Protein AF-A0A356WVE9-F1 (afdb_monomer_lite)

Radius of gyration: 11.5 Å; chains: 1; bounding box: 30×26×27 Å

pLDDT: mean 84.08, std 15.55, range [42.47, 95.81]

Secondary structure (DSSP, 8-state):
-------S-TTT-PSSEE-TTS--EE---S--TTHHHHHHHHTTT----S--GGGHHHHHHHHHGGGGG-

Structure (mmCIF, N/CA/C/O backbone):
data_AF-A0A356WVE9-F1
#
_entry.id   AF-A0A356WVE9-F1
#
loop_
_atom_site.group_PDB
_atom_site.id
_atom_site.type_symbol
_atom_site.label_atom_id
_atom_site.label_alt_id
_atom_site.label_comp_id
_atom_site.label_asym_id
_atom_site.label_entity_id
_atom_site.label_seq_id
_atom_site.pdbx_PDB_ins_code
_atom_site.Cartn_x
_atom_site.Cartn_y
_atom_site.Cartn_z
_atom_site.occupancy
_atom_site.B_iso_or_equiv
_atom_site.auth_seq_id
_atom_site.auth_comp_id
_atom_site.auth_asym_id
_atom_site.auth_atom_id
_atom_site.pdbx_PDB_model_num
ATOM 1 N N . ALA A 1 1 ? 11.101 -13.886 -4.181 1.00 44.50 1 ALA A N 1
ATOM 2 C CA . ALA A 1 1 ? 11.756 -12.821 -4.967 1.00 44.50 1 ALA A CA 1
ATOM 3 C C . ALA A 1 1 ? 10.713 -12.242 -5.917 1.00 44.50 1 ALA A C 1
ATOM 5 O O . ALA A 1 1 ? 9.962 -13.029 -6.474 1.00 44.50 1 ALA A O 1
ATOM 6 N N . HIS A 1 2 ? 10.594 -10.916 -6.023 1.00 42.94 2 HIS A N 1
ATOM 7 C CA . HIS A 1 2 ? 9.607 -10.245 -6.879 1.00 42.94 2 HIS A CA 1
ATOM 8 C C . HIS A 1 2 ? 10.336 -9.588 -8.056 1.00 42.94 2 HIS A C 1
ATOM 10 O O . HIS A 1 2 ? 11.226 -8.768 -7.834 1.00 42.94 2 HIS A O 1
ATOM 16 N N . GLU A 1 3 ? 9.968 -9.932 -9.288 1.00 42.47 3 GLU A N 1
ATOM 17 C CA . GLU A 1 3 ? 10.498 -9.286 -10.492 1.00 42.47 3 GLU A CA 1
ATOM 18 C C . GLU A 1 3 ? 9.580 -8.129 -10.900 1.00 42.47 3 GLU A C 1
ATOM 20 O O . GLU A 1 3 ? 8.370 -8.298 -11.042 1.00 42.47 3 GLU A O 1
ATOM 25 N N . ARG A 1 4 ? 10.144 -6.921 -11.022 1.00 55.53 4 ARG A N 1
ATOM 26 C CA . ARG A 1 4 ? 9.397 -5.686 -11.296 1.00 55.53 4 ARG A CA 1
ATOM 27 C C . ARG A 1 4 ? 9.869 -5.062 -12.605 1.00 55.53 4 ARG A C 1
ATOM 29 O O . ARG A 1 4 ? 11.052 -4.761 -12.740 1.00 55.53 4 ARG A O 1
ATOM 36 N N . LEU A 1 5 ? 8.932 -4.751 -13.499 1.00 53.62 5 LEU A N 1
ATOM 37 C CA . LEU A 1 5 ? 9.136 -3.749 -14.543 1.00 53.62 5 LEU A CA 1
ATOM 38 C C . LEU A 1 5 ? 8.853 -2.369 -13.927 1.00 53.62 5 LEU A C 1
ATOM 40 O O . LEU A 1 5 ? 7.714 -2.040 -13.610 1.00 53.62 5 LEU A O 1
ATOM 44 N N . ALA A 1 6 ? 9.904 -1.604 -13.632 1.00 56.91 6 ALA A N 1
ATOM 45 C CA . ALA A 1 6 ? 9.791 -0.355 -12.881 1.00 56.91 6 ALA A CA 1
ATOM 46 C C . ALA A 1 6 ? 9.428 0.826 -13.798 1.00 56.91 6 ALA A C 1
ATOM 48 O O . ALA A 1 6 ? 10.310 1.403 -14.429 1.00 56.91 6 ALA A O 1
ATOM 49 N N . ILE A 1 7 ? 8.142 1.187 -13.844 1.00 59.62 7 ILE A N 1
ATOM 50 C CA . ILE A 1 7 ? 7.622 2.283 -14.684 1.00 59.62 7 ILE A CA 1
ATOM 51 C C . ILE A 1 7 ? 7.442 3.579 -13.866 1.00 59.62 7 ILE A C 1
ATOM 53 O O . ILE A 1 7 ? 7.914 4.635 -14.282 1.00 59.62 7 ILE A O 1
ATOM 57 N N . VAL A 1 8 ? 6.870 3.505 -12.655 1.00 53.22 8 VAL A N 1
ATOM 58 C CA . VAL A 1 8 ? 6.706 4.649 -11.728 1.00 53.22 8 VAL A CA 1
ATOM 59 C C . VAL A 1 8 ? 7.596 4.479 -10.488 1.00 53.22 8 VAL A C 1
ATOM 61 O O . VAL A 1 8 ? 7.600 3.424 -9.865 1.00 53.22 8 VAL A O 1
ATOM 64 N N . ASP A 1 9 ? 8.380 5.503 -10.138 1.00 51.66 9 ASP A N 1
ATOM 65 C CA . ASP A 1 9 ? 9.375 5.520 -9.045 1.00 51.66 9 ASP A CA 1
ATOM 66 C C . ASP A 1 9 ? 10.269 4.254 -8.932 1.00 51.66 9 ASP A C 1
ATOM 68 O O . ASP A 1 9 ? 10.03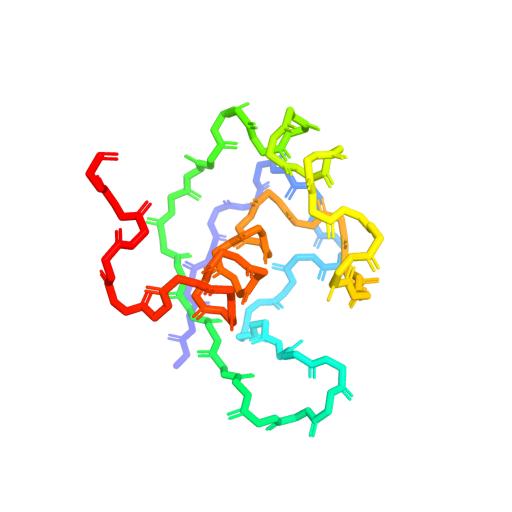7 3.346 -8.121 1.00 51.66 9 ASP A O 1
ATOM 72 N N . PRO A 1 10 ? 11.352 4.186 -9.727 1.00 57.84 10 PRO A N 1
ATOM 73 C CA . PRO A 1 10 ? 12.306 3.078 -9.695 1.00 57.84 10 PRO A CA 1
ATOM 74 C C . PRO A 1 10 ? 13.165 3.012 -8.423 1.00 57.84 10 PRO A C 1
ATOM 76 O O . PRO A 1 10 ? 13.767 1.971 -8.159 1.00 57.84 10 PRO A O 1
ATOM 79 N N . LYS A 1 11 ? 13.281 4.109 -7.657 1.00 59.16 11 LYS A N 1
ATOM 80 C CA . LYS A 1 11 ? 14.233 4.210 -6.540 1.00 59.16 11 LYS A CA 1
ATOM 81 C C . LYS A 1 11 ? 13.618 3.801 -5.205 1.00 59.16 11 LYS A C 1
ATOM 83 O O . LYS A 1 11 ? 14.294 3.101 -4.454 1.00 59.16 11 LYS A O 1
ATOM 88 N N . SER A 1 12 ? 12.376 4.204 -4.913 1.00 59.97 12 SER A N 1
ATOM 89 C CA . SER A 1 12 ? 11.727 3.905 -3.621 1.00 59.97 12 SER A CA 1
ATOM 90 C C . SER A 1 12 ? 10.611 2.852 -3.690 1.00 59.97 12 SER A C 1
ATOM 92 O O . SER A 1 12 ? 10.285 2.249 -2.674 1.00 59.97 12 SER A O 1
ATOM 94 N N . GLY A 1 13 ? 10.108 2.514 -4.885 1.00 59.62 13 GLY A N 1
ATOM 95 C CA . GLY A 1 13 ? 9.077 1.484 -5.099 1.00 59.62 13 GLY A CA 1
ATOM 96 C C . GLY A 1 13 ? 9.572 0.031 -5.049 1.00 59.62 13 GLY A C 1
ATOM 97 O O . GLY A 1 13 ? 9.048 -0.821 -5.773 1.00 59.62 13 GLY A O 1
ATOM 98 N N . ARG A 1 14 ? 10.619 -0.272 -4.266 1.00 71.94 14 ARG A N 1
ATOM 99 C CA . ARG A 1 14 ? 11.059 -1.661 -4.063 1.00 71.94 14 ARG A CA 1
ATOM 100 C C . ARG A 1 14 ? 10.025 -2.383 -3.218 1.00 71.94 14 ARG A C 1
ATOM 102 O O . ARG A 1 14 ? 9.709 -1.957 -2.116 1.00 71.94 14 ARG A O 1
ATOM 109 N N . GLN A 1 15 ? 9.540 -3.495 -3.747 1.00 75.19 15 GLN A N 1
ATOM 110 C CA . GLN A 1 15 ? 8.626 -4.364 -3.033 1.00 75.19 15 GLN A CA 1
ATOM 111 C C . GLN A 1 15 ? 9.379 -5.478 -2.293 1.00 75.19 15 GLN A C 1
ATOM 113 O O . GLN A 1 15 ? 10.432 -5.916 -2.770 1.00 75.19 15 GLN A O 1
ATOM 118 N N . PRO A 1 16 ? 8.840 -5.975 -1.167 1.00 87.38 16 PRO A N 1
ATOM 119 C CA . PRO A 1 16 ? 7.532 -5.634 -0.595 1.00 87.38 16 PRO A CA 1
ATOM 120 C C . PRO A 1 16 ? 7.484 -4.249 0.071 1.00 87.38 16 PRO A C 1
ATOM 122 O O . PRO A 1 16 ? 8.470 -3.794 0.646 1.00 87.38 16 PRO A O 1
ATOM 125 N N . LEU A 1 17 ? 6.326 -3.591 -0.024 1.00 90.12 17 LEU A N 1
ATOM 126 C CA . LEU A 1 17 ? 6.031 -2.356 0.702 1.00 90.12 17 LEU A CA 1
ATOM 127 C C . LEU A 1 17 ? 5.566 -2.709 2.112 1.00 90.12 17 LEU A C 1
ATOM 129 O O . LEU A 1 17 ? 4.774 -3.636 2.290 1.00 90.12 17 LEU A O 1
ATOM 133 N N . PHE A 1 18 ? 6.027 -1.955 3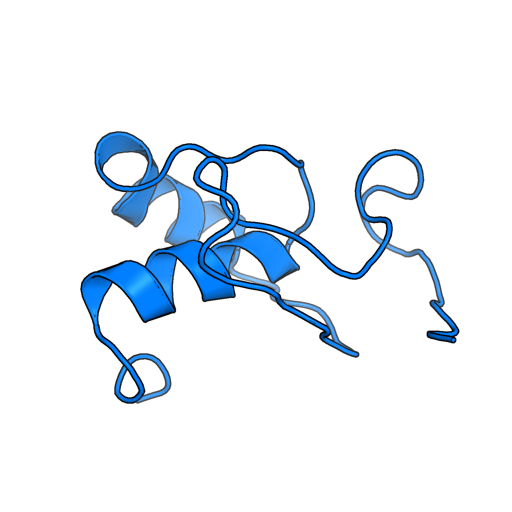.102 1.00 92.69 18 PHE A N 1
ATOM 134 C CA . PHE A 1 18 ? 5.632 -2.127 4.494 1.00 92.69 18 PHE A CA 1
ATOM 135 C C . PHE A 1 18 ? 4.899 -0.884 4.976 1.00 92.69 18 PHE A C 1
ATOM 137 O O . PHE A 1 18 ? 5.272 0.234 4.622 1.00 92.69 18 PHE A O 1
ATOM 144 N N . SER A 1 19 ? 3.881 -1.068 5.815 1.00 92.88 19 SER A N 1
ATOM 145 C CA . SER A 1 19 ? 3.335 0.060 6.570 1.00 92.88 19 SER A CA 1
ATOM 146 C C . SER A 1 19 ? 4.386 0.603 7.537 1.00 92.88 19 SER A C 1
ATOM 148 O O . SER A 1 19 ? 5.263 -0.134 7.990 1.00 92.88 19 SER A O 1
ATOM 150 N N . LYS A 1 20 ? 4.281 1.883 7.917 1.00 91.31 20 LYS A N 1
ATOM 151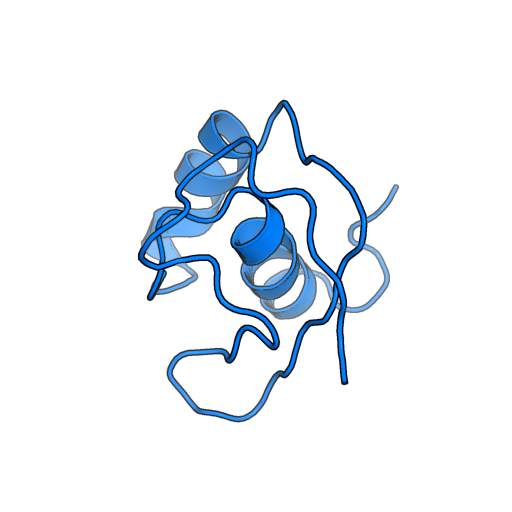 C CA . LYS A 1 20 ? 5.233 2.518 8.847 1.00 91.31 20 LYS A CA 1
ATOM 152 C C . LYS A 1 20 ? 5.400 1.761 10.175 1.00 91.31 20 LYS A C 1
ATOM 154 O O . LYS A 1 20 ? 6.483 1.748 10.748 1.00 91.31 20 LYS A O 1
ATOM 159 N N . ASP A 1 21 ? 4.335 1.130 10.663 1.00 92.31 21 ASP A N 1
ATOM 160 C CA . ASP A 1 21 ? 4.344 0.321 11.889 1.00 92.31 21 ASP A CA 1
ATOM 161 C C . ASP A 1 21 ? 4.807 -1.134 11.681 1.00 92.31 21 ASP A C 1
ATOM 163 O O . ASP A 1 21 ? 4.829 -1.907 12.638 1.00 92.31 21 ASP A O 1
ATOM 167 N N . GLY A 1 22 ? 5.149 -1.525 10.450 1.00 91.50 22 GLY A N 1
ATOM 168 C CA . GLY A 1 22 ? 5.614 -2.864 10.086 1.00 91.50 22 GLY A CA 1
ATOM 169 C C . GLY A 1 22 ? 4.555 -3.965 10.181 1.00 91.50 22 GLY A C 1
ATOM 170 O O . GLY A 1 22 ? 4.890 -5.137 10.025 1.00 91.50 22 GLY A O 1
ATOM 171 N N . LYS A 1 23 ? 3.287 -3.625 10.449 1.00 93.38 23 LYS A N 1
ATOM 172 C CA . LYS A 1 23 ? 2.208 -4.610 10.650 1.00 93.38 23 LYS A CA 1
ATOM 173 C C . LYS A 1 23 ? 1.610 -5.131 9.350 1.00 93.38 23 LYS A C 1
ATOM 175 O O . LYS A 1 23 ? 1.029 -6.213 9.346 1.00 93.38 23 LYS A O 1
ATOM 180 N N . LEU A 1 24 ? 1.714 -4.359 8.272 1.00 94.00 24 LEU A N 1
ATOM 181 C CA . LEU A 1 24 ? 1.204 -4.719 6.958 1.00 94.00 24 LEU A CA 1
ATOM 182 C C . LEU A 1 24 ? 2.359 -4.854 5.973 1.00 94.00 24 LEU A C 1
ATOM 184 O O . LEU A 1 24 ? 3.294 -4.052 5.979 1.00 94.00 24 LEU A O 1
ATOM 188 N N . VAL A 1 25 ? 2.247 -5.857 5.107 1.00 94.31 25 VAL A N 1
ATOM 189 C CA . VAL A 1 25 ? 3.172 -6.112 4.007 1.00 94.31 25 VAL A CA 1
ATOM 190 C C . VAL A 1 25 ? 2.376 -6.244 2.717 1.00 94.31 25 VAL A C 1
ATOM 192 O O . VAL A 1 25 ? 1.339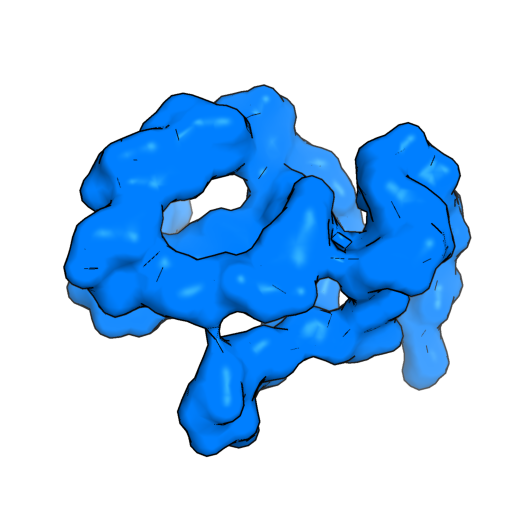 -6.907 2.684 1.00 94.31 25 VAL A O 1
ATOM 195 N N . LEU A 1 26 ? 2.851 -5.597 1.659 1.00 93.25 26 LEU A N 1
ATOM 196 C CA . LEU A 1 26 ? 2.186 -5.551 0.368 1.00 93.25 26 LEU A CA 1
ATOM 197 C C . LEU A 1 26 ? 3.155 -5.931 -0.752 1.00 93.25 26 LEU A C 1
ATOM 199 O O . LEU A 1 26 ? 4.241 -5.363 -0.878 1.00 93.25 26 LEU A O 1
ATOM 203 N N . ALA A 1 27 ? 2.714 -6.863 -1.594 1.00 91.31 27 ALA A N 1
ATOM 204 C CA . ALA A 1 27 ? 3.317 -7.162 -2.883 1.00 91.31 27 ALA A CA 1
ATOM 205 C C . ALA A 1 27 ? 2.232 -7.082 -3.966 1.00 91.31 27 ALA A C 1
ATOM 207 O O . ALA A 1 27 ? 1.160 -7.664 -3.812 1.00 91.31 27 ALA A O 1
ATOM 208 N N . VAL A 1 28 ? 2.493 -6.332 -5.032 1.00 89.44 28 VAL A N 1
ATOM 209 C CA . VAL A 1 28 ? 1.553 -6.002 -6.107 1.00 89.44 28 VAL A CA 1
ATOM 210 C C . VAL A 1 28 ? 2.288 -6.033 -7.437 1.00 89.44 28 VAL A C 1
ATOM 212 O O . VAL A 1 28 ? 3.302 -5.359 -7.616 1.00 89.44 28 VAL A O 1
ATOM 215 N N . ASN A 1 29 ? 1.723 -6.755 -8.396 1.00 86.06 29 ASN A N 1
ATOM 216 C CA . ASN A 1 29 ? 2.076 -6.622 -9.800 1.00 86.06 29 ASN A CA 1
ATOM 217 C C . ASN A 1 29 ? 0.961 -5.834 -10.499 1.00 86.06 29 ASN A C 1
ATOM 219 O O . ASN A 1 29 ? -0.152 -6.337 -10.629 1.00 86.06 29 ASN A O 1
ATOM 223 N N . GLY A 1 30 ? 1.238 -4.588 -10.879 1.00 85.06 30 GLY A N 1
ATOM 224 C CA . GLY A 1 30 ? 0.255 -3.714 -11.513 1.00 85.06 30 GLY A CA 1
ATOM 225 C C . GLY A 1 30 ? 0.569 -2.237 -11.314 1.00 85.06 30 GLY A C 1
ATOM 226 O O . GLY A 1 30 ? 1.605 -1.888 -10.747 1.00 85.06 30 GLY A O 1
ATOM 227 N N . GLU A 1 31 ? -0.349 -1.397 -11.787 1.00 88.25 31 GLU A N 1
ATOM 228 C CA .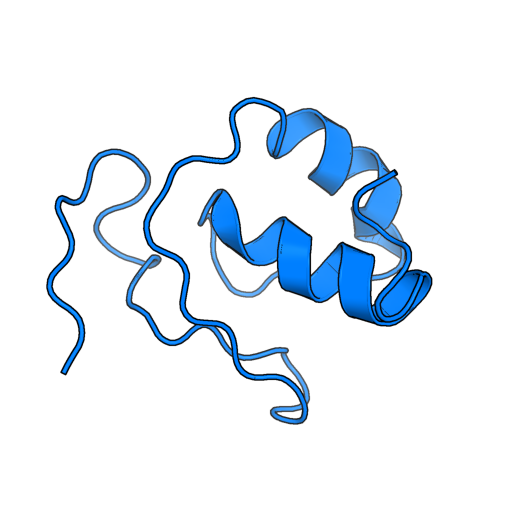 GLU A 1 31 ? -0.308 0.058 -11.650 1.00 88.25 31 GLU A CA 1
ATOM 229 C C . GLU A 1 31 ? -1.662 0.567 -11.150 1.00 88.25 31 GLU A C 1
ATOM 231 O O . GLU A 1 31 ? -2.711 0.183 -11.673 1.00 88.25 31 GLU A O 1
ATOM 236 N N . ILE A 1 32 ? -1.649 1.452 -10.153 1.00 89.94 32 ILE A N 1
ATOM 237 C CA . ILE A 1 32 ? -2.860 2.113 -9.649 1.00 89.94 32 ILE A CA 1
ATOM 238 C C . ILE A 1 32 ? -2.944 3.527 -10.232 1.00 89.94 32 ILE A C 1
ATOM 240 O O . ILE A 1 32 ? -2.405 4.482 -9.679 1.00 89.94 32 ILE A O 1
ATOM 244 N N . TYR A 1 33 ? -3.634 3.686 -11.363 1.00 88.44 33 TYR A N 1
ATOM 245 C CA . TYR A 1 33 ? -3.657 4.951 -12.118 1.00 88.44 33 TYR A CA 1
ATOM 246 C C . TYR A 1 33 ? -4.203 6.151 -11.330 1.00 88.44 33 TYR A C 1
ATOM 248 O O . TYR A 1 33 ? -3.703 7.267 -11.461 1.00 88.44 33 TYR A O 1
ATOM 256 N N . ASN A 1 34 ? -5.197 5.928 -10.472 1.00 92.75 34 ASN A N 1
ATOM 257 C CA . ASN A 1 34 ? -5.822 6.958 -9.641 1.00 92.75 34 ASN A CA 1
ATOM 258 C C . ASN A 1 34 ? -5.159 7.114 -8.255 1.00 92.75 34 ASN A C 1
ATOM 260 O O . ASN A 1 34 ? -5.738 7.737 -7.363 1.00 92.75 34 ASN A O 1
ATOM 264 N N . HIS A 1 35 ? -3.939 6.593 -8.048 1.00 93.88 35 HIS A N 1
ATOM 265 C CA . HIS A 1 35 ? -3.267 6.622 -6.741 1.00 93.88 35 HIS A CA 1
ATOM 266 C C . HIS A 1 35 ? -3.097 8.039 -6.169 1.00 93.88 35 HIS A C 1
ATOM 268 O O . HIS A 1 35 ? -3.090 8.217 -4.954 1.00 93.88 35 HIS A O 1
ATOM 274 N N . ARG A 1 36 ? -2.958 9.064 -7.021 1.00 93.12 36 ARG A N 1
ATOM 275 C CA . ARG A 1 36 ? -2.802 10.460 -6.577 1.00 93.12 36 ARG A CA 1
ATOM 276 C C . ARG A 1 36 ? -4.066 10.990 -5.911 1.00 93.12 36 ARG A C 1
ATOM 278 O O . ARG A 1 36 ? -3.962 11.712 -4.924 1.00 93.12 36 ARG A O 1
ATOM 285 N N . ASP A 1 37 ? -5.230 10.626 -6.435 1.00 95.31 37 ASP A N 1
ATOM 286 C CA . ASP A 1 37 ? -6.515 11.047 -5.883 1.00 95.31 37 ASP A CA 1
ATOM 287 C C . ASP A 1 37 ? -6.830 10.268 -4.611 1.00 95.31 37 ASP A C 1
ATOM 289 O O . ASP A 1 37 ? -7.215 10.866 -3.609 1.00 95.31 37 ASP A O 1
ATOM 293 N N . ILE A 1 38 ? -6.559 8.958 -4.606 1.00 94.50 38 ILE A N 1
ATOM 294 C CA . ILE A 1 38 ? -6.691 8.123 -3.406 1.00 94.50 38 ILE A CA 1
ATOM 295 C C . ILE A 1 38 ? -5.768 8.633 -2.298 1.00 94.50 38 ILE A C 1
ATOM 297 O O . ILE A 1 38 ? -6.209 8.789 -1.164 1.00 94.50 38 ILE A O 1
ATOM 301 N N . ARG A 1 39 ? -4.503 8.947 -2.613 1.00 94.88 39 ARG A N 1
ATOM 302 C CA . ARG A 1 39 ? -3.535 9.457 -1.634 1.00 94.88 39 ARG A CA 1
ATOM 303 C C . ARG A 1 39 ? -4.057 10.709 -0.933 1.00 94.88 39 ARG A C 1
ATOM 305 O O . ARG A 1 39 ? -3.998 10.748 0.286 1.00 94.88 39 ARG A O 1
ATOM 312 N N . LYS A 1 40 ? -4.626 11.672 -1.666 1.00 94.62 40 LYS A N 1
ATOM 313 C CA . LYS A 1 40 ? -5.235 12.877 -1.067 1.00 94.62 40 LYS A CA 1
ATOM 314 C C . LYS A 1 40 ? -6.401 12.555 -0.129 1.00 94.62 40 LYS A C 1
ATOM 316 O O . LYS A 1 40 ? -6.605 13.251 0.850 1.00 94.62 40 LYS A O 1
ATOM 321 N N . GLN A 1 41 ? -7.177 11.506 -0.406 1.00 93.62 41 GLN A N 1
ATOM 322 C CA . GLN A 1 41 ? -8.317 11.122 0.441 1.00 93.62 41 GLN A CA 1
ATOM 323 C C . GLN A 1 41 ? -7.893 10.495 1.776 1.00 93.62 41 GLN A C 1
ATOM 325 O O . GLN A 1 41 ? -8.684 10.465 2.721 1.00 93.62 41 GLN A O 1
ATOM 330 N N . VAL A 1 42 ? -6.670 9.963 1.848 1.00 93.56 42 VAL A N 1
ATOM 331 C CA . VAL A 1 42 ? -6.184 9.176 2.991 1.00 93.56 42 VAL A CA 1
ATOM 332 C C . VAL A 1 42 ? -4.887 9.721 3.596 1.00 93.56 42 VAL A C 1
ATOM 334 O O . VAL A 1 42 ? -4.350 9.097 4.509 1.00 93.56 42 VAL A O 1
ATOM 337 N N . GLU A 1 43 ? -4.383 10.870 3.133 1.00 90.62 43 GLU A N 1
ATOM 338 C CA . GLU A 1 43 ? -3.112 11.451 3.600 1.00 90.62 43 GLU A CA 1
ATOM 339 C C . GLU A 1 43 ? -3.124 11.791 5.095 1.00 90.62 43 GLU A C 1
ATOM 341 O O . GLU A 1 43 ? -2.118 11.592 5.771 1.00 90.62 43 GLU A O 1
ATOM 346 N N . ASP A 1 44 ? -4.285 12.168 5.637 1.00 92.38 44 ASP A N 1
ATOM 347 C CA . ASP A 1 44 ? -4.464 12.439 7.070 1.00 92.38 44 ASP A CA 1
ATOM 348 C C . ASP A 1 44 ? -4.595 11.163 7.926 1.00 92.38 44 ASP A C 1
ATOM 350 O O . ASP A 1 44 ? -4.543 11.217 9.156 1.00 92.38 44 ASP A O 1
ATOM 354 N N . LYS A 1 45 ? -4.802 10.000 7.296 1.00 91.50 45 LYS A N 1
ATOM 355 C CA . LYS A 1 45 ? -5.085 8.715 7.968 1.00 91.50 45 LYS A CA 1
ATOM 356 C C . LYS A 1 45 ? -3.945 7.709 7.847 1.00 91.50 45 LYS A C 1
ATOM 358 O O . LYS A 1 45 ? -3.871 6.765 8.638 1.00 91.50 45 LYS A O 1
ATOM 363 N N . TYR A 1 46 ? -3.082 7.875 6.851 1.00 94.44 46 TYR A N 1
ATOM 364 C CA . TYR A 1 46 ? -2.005 6.949 6.545 1.00 94.44 46 TYR A CA 1
ATOM 365 C C . TYR A 1 46 ? -0.714 7.697 6.227 1.00 94.44 46 TYR A C 1
ATOM 367 O O . TYR A 1 46 ? -0.647 8.510 5.309 1.00 94.44 46 TYR A O 1
ATOM 375 N N . GLU A 1 47 ? 0.343 7.360 6.962 1.00 93.88 47 GLU A N 1
ATOM 376 C CA . GLU A 1 47 ? 1.662 7.924 6.722 1.00 93.88 47 GLU A CA 1
ATOM 377 C C . GLU A 1 47 ? 2.398 7.123 5.647 1.00 93.88 47 GLU A C 1
ATOM 379 O O . GLU A 1 47 ? 2.882 6.014 5.886 1.00 93.88 47 GLU A O 1
ATOM 384 N N . PHE A 1 48 ? 2.469 7.706 4.454 1.00 92.19 48 PHE A N 1
ATOM 385 C CA . PHE A 1 48 ? 3.158 7.120 3.314 1.00 92.19 48 PHE A CA 1
ATOM 386 C C . PHE A 1 48 ? 4.676 7.163 3.481 1.00 92.19 48 PHE A C 1
ATOM 388 O O . PHE A 1 48 ? 5.256 8.197 3.810 1.00 92.19 48 PHE A O 1
ATOM 395 N N . THR A 1 49 ? 5.322 6.043 3.183 1.00 90.81 49 THR A N 1
ATOM 396 C CA . THR A 1 49 ? 6.774 5.851 3.300 1.00 90.81 49 THR A CA 1
ATOM 397 C C . THR A 1 49 ? 7.481 5.830 1.946 1.00 90.81 49 THR A C 1
ATOM 399 O O . THR A 1 49 ? 8.699 5.996 1.878 1.00 90.81 49 THR A O 1
ATOM 402 N N . THR A 1 50 ? 6.730 5.676 0.854 1.00 88.50 50 THR A N 1
ATOM 403 C CA . THR A 1 50 ? 7.231 5.642 -0.522 1.00 88.50 50 THR A CA 1
ATOM 404 C C . THR A 1 50 ? 6.429 6.583 -1.419 1.00 88.50 50 THR A C 1
ATOM 406 O O . THR A 1 50 ? 5.402 7.144 -1.024 1.00 88.50 50 THR A O 1
ATOM 409 N N . GLN A 1 51 ? 6.886 6.766 -2.657 1.00 86.88 51 GLN A N 1
ATOM 410 C CA . GLN A 1 51 ? 6.099 7.413 -3.714 1.00 86.88 51 GLN A CA 1
ATOM 411 C C . GLN A 1 51 ? 5.470 6.393 -4.677 1.00 86.88 51 GLN A C 1
ATOM 413 O O . GLN A 1 51 ? 4.975 6.777 -5.735 1.00 86.88 51 GLN A O 1
ATOM 418 N N . SER A 1 52 ? 5.463 5.101 -4.319 1.00 87.25 52 SER A N 1
ATOM 419 C CA . SER A 1 52 ? 4.835 4.063 -5.134 1.00 87.25 52 SER A CA 1
ATOM 420 C C . SER A 1 52 ? 3.326 4.278 -5.214 1.00 87.25 52 SER A C 1
ATOM 422 O O . SER A 1 52 ? 2.648 4.512 -4.210 1.00 87.25 52 SER A O 1
ATOM 424 N N . ASP A 1 53 ? 2.800 4.139 -6.423 1.00 90.06 53 ASP A N 1
ATOM 425 C CA . ASP A 1 53 ? 1.374 4.097 -6.722 1.00 90.06 53 ASP A CA 1
ATOM 426 C C . ASP A 1 53 ? 0.657 2.979 -5.951 1.00 90.06 53 ASP A C 1
ATOM 428 O O . ASP A 1 53 ? -0.460 3.173 -5.483 1.00 90.06 53 ASP A O 1
ATOM 432 N N . CYS A 1 54 ? 1.331 1.850 -5.721 1.00 91.94 54 CYS A N 1
ATOM 433 C CA . CYS A 1 54 ? 0.777 0.690 -5.030 1.00 91.94 54 CYS A CA 1
ATOM 434 C C . CYS A 1 54 ? 0.600 0.897 -3.515 1.00 91.94 54 CYS A C 1
ATOM 436 O O . CYS A 1 54 ? -0.201 0.196 -2.901 1.00 91.94 54 CYS A O 1
ATOM 438 N N . GLU A 1 55 ? 1.300 1.848 -2.879 1.00 94.31 55 GLU A N 1
ATOM 439 C CA . GLU A 1 55 ? 1.225 2.026 -1.417 1.00 94.31 55 GLU A CA 1
ATOM 440 C C . GLU A 1 55 ? -0.175 2.446 -0.942 1.00 94.31 55 GLU A C 1
ATOM 442 O O . GLU A 1 55 ? -0.557 2.181 0.196 1.00 94.31 55 GLU A O 1
ATOM 447 N N . VAL A 1 56 ? -0.991 3.032 -1.821 1.00 95.25 56 VAL A N 1
ATOM 448 C CA . VAL A 1 56 ? -2.380 3.396 -1.497 1.00 95.25 56 VAL A CA 1
ATOM 449 C C . VAL A 1 56 ? -3.237 2.192 -1.102 1.00 95.25 56 VAL A C 1
ATOM 451 O O . VAL A 1 56 ? -4.192 2.357 -0.350 1.00 95.25 56 VAL A O 1
ATOM 454 N N . ILE A 1 57 ? -2.873 0.976 -1.521 1.00 95.44 57 ILE A N 1
ATOM 455 C CA . ILE A 1 57 ? -3.546 -0.256 -1.093 1.00 95.44 57 ILE A CA 1
ATOM 456 C C . ILE A 1 57 ? -3.350 -0.491 0.410 1.00 95.44 57 ILE A C 1
ATOM 458 O O . ILE A 1 57 ? -4.296 -0.883 1.088 1.00 95.44 57 ILE A O 1
ATOM 462 N N . LEU A 1 58 ? -2.163 -0.204 0.962 1.00 95.81 58 LEU A N 1
ATOM 463 C CA . LEU A 1 58 ? -1.923 -0.309 2.407 1.00 95.81 58 LEU A CA 1
ATOM 464 C C . LEU A 1 58 ? -2.792 0.682 3.187 1.00 95.81 58 LEU A C 1
ATOM 466 O O . LEU A 1 58 ? -3.361 0.321 4.218 1.00 95.81 58 LEU A O 1
ATOM 470 N N . ALA A 1 59 ? -2.920 1.908 2.676 1.00 95.19 59 ALA A N 1
ATOM 471 C CA . ALA A 1 59 ? -3.768 2.934 3.271 1.00 95.19 59 ALA A CA 1
ATOM 472 C C . ALA A 1 59 ? -5.248 2.521 3.264 1.00 95.19 59 ALA A C 1
ATOM 474 O O . ALA A 1 59 ? -5.902 2.530 4.307 1.00 95.19 59 ALA A O 1
ATOM 475 N N . LEU A 1 60 ? -5.752 2.088 2.106 1.00 95.62 60 LEU A N 1
ATOM 476 C CA . LEU A 1 60 ? -7.138 1.658 1.934 1.00 95.62 60 LEU A CA 1
ATOM 477 C C . LEU A 1 60 ? -7.472 0.414 2.760 1.00 95.62 60 LEU A C 1
ATOM 479 O O . LEU A 1 60 ? -8.513 0.378 3.412 1.00 95.62 60 LEU A O 1
ATOM 483 N N . TYR A 1 61 ? -6.582 -0.578 2.789 1.00 95.56 61 TYR A N 1
ATOM 484 C CA . TYR A 1 61 ? -6.762 -1.779 3.600 1.00 95.56 61 TYR A CA 1
ATOM 485 C C . TYR A 1 61 ? -6.796 -1.458 5.099 1.00 95.56 61 TYR A C 1
ATOM 487 O O . TYR A 1 61 ? -7.596 -2.030 5.837 1.00 95.56 61 TYR A O 1
ATOM 495 N N . ARG A 1 62 ? -5.968 -0.514 5.563 1.00 93.06 62 ARG A N 1
ATOM 496 C CA . ARG A 1 62 ? -5.976 -0.069 6.965 1.00 93.06 62 ARG A CA 1
ATOM 497 C C . ARG A 1 62 ? -7.301 0.589 7.355 1.00 93.06 62 ARG A C 1
ATOM 499 O O . ARG A 1 62 ? -7.734 0.423 8.490 1.00 93.06 62 ARG A O 1
ATOM 506 N N . GLU A 1 63 ? -7.922 1.330 6.441 1.00 91.75 63 GLU A N 1
ATOM 507 C CA . GLU A 1 63 ? -9.186 2.028 6.695 1.00 91.75 63 GLU A CA 1
ATOM 508 C C . GLU A 1 63 ? -10.414 1.120 6.538 1.00 91.75 63 GLU A C 1
ATOM 510 O O . GLU A 1 63 ? -11.315 1.154 7.373 1.00 91.75 63 GLU A O 1
ATOM 515 N N . LYS A 1 64 ? -10.461 0.317 5.472 1.00 93.12 64 LYS A N 1
ATOM 516 C CA . LYS A 1 64 ? -11.670 -0.400 5.034 1.00 93.12 64 LYS A CA 1
ATOM 517 C C . LYS A 1 64 ? -11.568 -1.927 5.142 1.00 93.12 64 LYS A C 1
ATOM 519 O O . LYS A 1 64 ? -12.519 -2.631 4.806 1.00 93.12 64 LYS A O 1
ATOM 524 N N . GLY A 1 65 ? -10.437 -2.468 5.598 1.00 93.50 65 GLY A N 1
ATOM 525 C CA . GLY A 1 65 ? -10.194 -3.913 5.598 1.00 93.50 65 GLY A CA 1
ATOM 526 C C . GLY A 1 65 ? -10.245 -4.485 4.181 1.00 93.50 65 GLY A C 1
ATOM 527 O O . GLY A 1 65 ? -9.922 -3.794 3.227 1.00 93.50 65 GLY A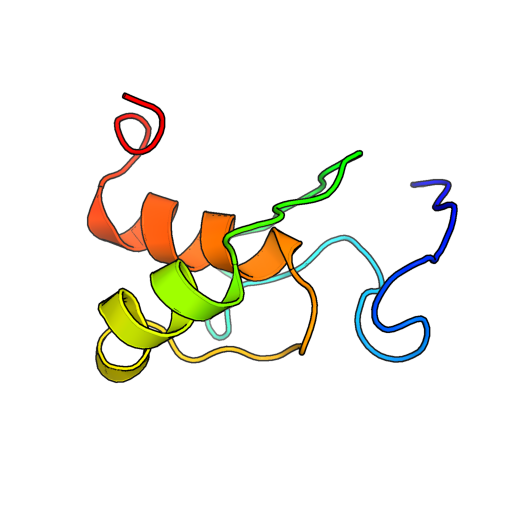 O 1
ATOM 528 N N . ALA A 1 66 ? -10.677 -5.735 4.008 1.00 92.75 66 ALA A N 1
ATOM 529 C CA . ALA A 1 66 ? -10.735 -6.380 2.688 1.00 92.75 66 ALA A CA 1
ATOM 530 C C . ALA A 1 66 ? -11.782 -5.780 1.718 1.00 92.75 66 ALA A C 1
ATOM 532 O O . ALA A 1 66 ? -11.740 -6.077 0.528 1.00 92.75 66 ALA A O 1
ATOM 533 N N . GLY A 1 67 ? -12.700 -4.934 2.198 1.00 93.38 67 GLY A N 1
ATOM 534 C CA . GLY A 1 67 ? -13.792 -4.352 1.408 1.00 93.38 67 GLY A CA 1
ATOM 535 C C . GLY A 1 67 ? -13.432 -3.072 0.647 1.00 93.38 67 GLY A C 1
ATOM 536 O O . GLY A 1 67 ? -14.317 -2.296 0.315 1.00 93.38 67 GLY A O 1
ATOM 537 N N . PHE A 1 68 ? -12.149 -2.781 0.413 1.00 92.94 68 PHE A N 1
ATOM 538 C CA . PHE A 1 68 ? -11.751 -1.527 -0.243 1.00 92.94 68 PHE A CA 1
ATOM 539 C C . PHE A 1 68 ? -11.862 -1.535 -1.778 1.00 92.94 68 PHE A C 1
ATOM 541 O O . PHE A 1 68 ? -11.634 -0.493 -2.387 1.00 92.94 68 PHE A O 1
ATOM 548 N N . LEU A 1 69 ? -12.137 -2.695 -2.385 1.00 87.81 69 LEU A N 1
ATOM 549 C CA . LEU A 1 69 ? -12.094 -2.928 -3.837 1.00 87.81 69 LEU A CA 1
ATOM 550 C C . LEU A 1 69 ? -13.427 -2.695 -4.568 1.00 87.81 69 LEU A C 1
ATOM 552 O O . LEU A 1 69 ? -13.442 -2.801 -5.792 1.00 87.81 69 LEU A O 1
ATOM 556 N N . GLU A 1 70 ? -14.518 -2.439 -3.843 1.00 67.50 70 GLU A N 1
ATOM 557 C CA . GLU A 1 70 ? -15.851 -2.207 -4.426 1.00 67.50 70 GLU A CA 1
ATOM 558 C C . GLU A 1 70 ? -16.000 -0.832 -5.092 1.00 67.50 70 GLU A C 1
ATOM 560 O O . GLU A 1 70 ? -15.445 0.164 -4.565 1.00 67.50 70 GLU A O 1
#

Foldseek 3Di:
DDDDPCDDDPPFPDDQDAFPVRPDTDDDDDAQPCLVVLCVVQVVPGDDPGPGSVCSVVSQCVVPNPPSPD

Sequence (70 aa):
AHERLAIVDPKSGRQPLFSKDGKLVLAVNGEIYNHRDIRKQVEDKYEFTTQSDCEVILALYREKGAGFLE